Protein AF-A0A970JSW7-F1 (afdb_monomer)

Mean predicted aligned error: 14.26 Å

pLDDT: mean 77.28, std 13.73, range [33.19, 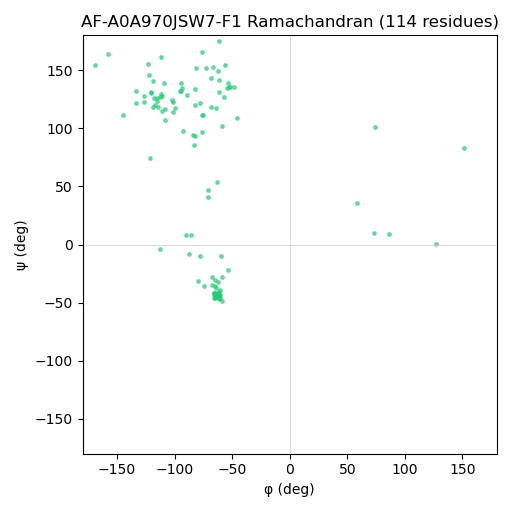97.62]

Secondary structure (DSSP, 8-state):
-------------SSEEEEE--SSPPTTBPPPPPEEEEE-TTS-EEEESS--EEEE--TTS--EEEEPPPPB-PPPP-S--THHHHHHHHHHHHHHHHHHHHHHHHHHHHHHTT--

Solvent-accessible surface area (backbone atoms only — not comparable to full-atom values): 7487 Å² total; per-residue (Å²): 131,90,79,70,96,71,86,87,86,76,90,77,66,67,59,39,79,46,78,49,66,71,88,72,57,59,94,68,39,40,72,61,66,57,32,37,39,36,32,37,77,86,69,52,73,49,76,50,56,65,98,46,56,72,53,80,53,59,100,87,47,103,50,82,48,75,53,78,81,71,51,65,58,69,78,75,73,76,89,65,59,81,63,55,62,52,54,53,54,52,48,54,54,52,53,53,52,53,49,54,53,51,52,52,52,54,54,54,53,61,60,60,70,75,75,123

Sequence (116 aa):
TVTDNKFTFTDLPAPGTYLLTETSPPNGFIGIDPVTITISENGVVTVTGNDSQVDKTDENKNIIKLTIKNKRKGQLPSTGGQGTNQFMWTTVILITLAGVVSVYYVYRNKKGAKVK

Structure (mmCIF, N/CA/C/O backbone):
data_AF-A0A970JSW7-F1
#
_entry.id   AF-A0A970JSW7-F1
#
loop_
_atom_site.group_PDB
_atom_site.id
_atom_site.type_symbol
_atom_site.label_atom_id
_atom_site.label_alt_id
_atom_site.label_comp_id
_atom_site.label_asym_id
_atom_site.label_entity_id
_atom_site.label_seq_id
_atom_site.pdbx_PDB_ins_code
_atom_site.Cartn_x
_atom_site.Cartn_y
_atom_site.Cartn_z
_atom_site.occupancy
_atom_site.B_iso_or_equiv
_atom_site.auth_seq_id
_atom_site.auth_comp_id
_atom_site.auth_asym_id
_atom_site.auth_atom_id
_atom_site.pdbx_PDB_model_num
ATOM 1 N N . THR A 1 1 ? -21.342 -5.669 -9.229 1.00 33.19 1 THR A N 1
ATOM 2 C CA . THR A 1 1 ? -20.170 -4.792 -9.040 1.00 33.19 1 THR A CA 1
ATOM 3 C C . THR A 1 1 ? -20.048 -4.549 -7.557 1.00 33.19 1 THR A C 1
ATOM 5 O O . THR A 1 1 ? -20.902 -3.873 -7.003 1.00 33.19 1 THR A O 1
ATOM 8 N N . VAL A 1 2 ? -19.117 -5.220 -6.879 1.00 42.19 2 VAL A N 1
ATOM 9 C CA . VAL A 1 2 ? -18.889 -4.977 -5.448 1.00 42.19 2 VAL A CA 1
ATOM 10 C C . VAL A 1 2 ? -17.985 -3.752 -5.379 1.00 42.19 2 VAL A C 1
ATOM 12 O O . VAL A 1 2 ? -16.784 -3.856 -5.587 1.00 42.19 2 VAL A O 1
ATOM 15 N N . THR A 1 3 ? -18.599 -2.578 -5.258 1.00 53.31 3 THR A N 1
ATOM 16 C CA . THR A 1 3 ? -17.907 -1.277 -5.291 1.00 53.31 3 THR A CA 1
ATOM 17 C C . THR A 1 3 ? -17.416 -0.846 -3.907 1.00 53.31 3 THR A C 1
ATOM 19 O O . THR A 1 3 ? -16.676 0.126 -3.797 1.00 53.31 3 THR A O 1
ATOM 22 N N . ASP A 1 4 ? -17.792 -1.554 -2.843 1.00 62.06 4 ASP A N 1
ATOM 23 C CA . ASP A 1 4 ? -17.412 -1.162 -1.490 1.00 62.06 4 ASP A CA 1
ATOM 24 C C . ASP A 1 4 ? -16.121 -1.862 -1.059 1.00 62.06 4 ASP A C 1
ATOM 26 O O . ASP A 1 4 ? -16.130 -2.984 -0.559 1.00 62.06 4 ASP A O 1
ATOM 30 N N . ASN A 1 5 ? -14.995 -1.154 -1.185 1.00 73.8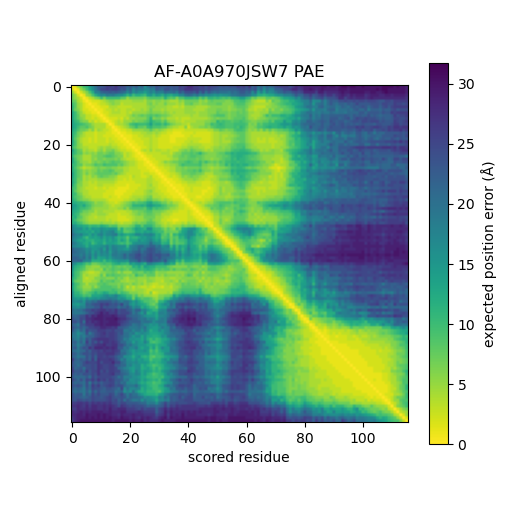1 5 ASN A N 1
ATOM 31 C CA . ASN A 1 5 ? -13.725 -1.474 -0.516 1.00 73.81 5 ASN A CA 1
ATOM 32 C C . ASN A 1 5 ? -13.816 -1.188 1.003 1.00 73.81 5 ASN A C 1
ATOM 34 O O . ASN A 1 5 ? -12.906 -0.612 1.601 1.00 73.81 5 ASN A O 1
ATOM 38 N N . LYS A 1 6 ? -14.949 -1.533 1.622 1.00 80.06 6 LYS A N 1
ATOM 39 C CA . LYS A 1 6 ? -15.268 -1.279 3.024 1.00 80.06 6 LYS A CA 1
ATOM 40 C C . LYS A 1 6 ? -15.368 -2.608 3.757 1.00 80.06 6 LYS A C 1
ATOM 42 O O . LYS A 1 6 ? -16.253 -3.413 3.487 1.00 80.06 6 LYS A O 1
ATOM 47 N N . PHE A 1 7 ? -14.493 -2.791 4.737 1.00 81.62 7 PHE A N 1
ATOM 48 C CA . PHE A 1 7 ? -14.489 -3.953 5.618 1.00 81.62 7 PHE A CA 1
ATOM 49 C C . PHE A 1 7 ? -14.947 -3.527 7.013 1.00 81.62 7 PHE A C 1
ATOM 51 O O . PHE A 1 7 ? -14.606 -2.440 7.478 1.00 81.62 7 PHE A O 1
ATOM 58 N N . THR A 1 8 ? -15.777 -4.340 7.664 1.00 82.50 8 THR A N 1
ATOM 59 C CA . THR A 1 8 ? -16.268 -4.084 9.025 1.00 82.50 8 THR A CA 1
ATOM 60 C C . THR A 1 8 ? -15.972 -5.302 9.880 1.00 82.50 8 THR A C 1
ATOM 62 O O . THR A 1 8 ? -16.389 -6.407 9.549 1.00 82.50 8 THR A O 1
ATOM 65 N N . PHE A 1 9 ? -15.239 -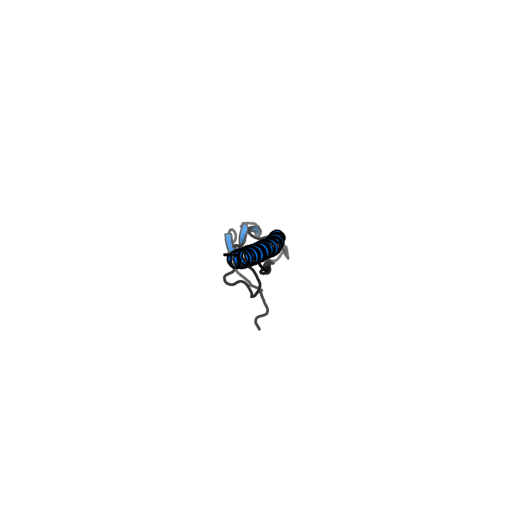5.074 10.963 1.00 82.88 9 PHE A N 1
ATOM 66 C CA . PHE A 1 9 ? -14.920 -6.071 11.975 1.00 82.88 9 PHE A CA 1
ATOM 67 C C . PHE A 1 9 ? -15.653 -5.670 13.254 1.00 82.88 9 PHE A C 1
ATOM 69 O O . PHE A 1 9 ? -15.578 -4.508 13.657 1.00 82.88 9 PHE A O 1
ATOM 76 N N . THR A 1 10 ? -16.388 -6.600 13.858 1.00 83.19 10 THR A N 1
ATOM 77 C CA . THR A 1 10 ? -17.106 -6.381 15.120 1.00 83.19 10 THR A CA 1
ATOM 78 C C . THR A 1 10 ? -16.472 -7.199 16.234 1.00 83.19 10 THR A C 1
ATOM 80 O O . THR A 1 10 ? -15.720 -8.136 15.972 1.00 83.19 10 THR A O 1
ATOM 83 N N . ASP A 1 11 ? -16.766 -6.811 17.475 1.00 83.62 11 ASP A N 1
ATOM 84 C CA . ASP A 1 11 ? -16.425 -7.584 18.673 1.00 83.62 11 ASP A CA 1
ATOM 85 C C . ASP A 1 11 ? -14.924 -7.854 18.840 1.00 83.62 11 ASP A C 1
ATOM 87 O O . ASP A 1 11 ? -14.528 -8.909 19.325 1.00 83.62 11 ASP A O 1
ATOM 91 N N . LEU A 1 12 ? -14.078 -6.894 18.444 1.00 82.62 12 LEU A N 1
ATOM 92 C CA . LEU A 1 12 ? -12.635 -6.959 18.672 1.00 82.62 12 LEU A CA 1
ATOM 93 C C . LEU A 1 12 ? -12.341 -6.816 20.179 1.00 82.62 12 LEU A C 1
ATOM 95 O O . LEU A 1 12 ? -12.652 -5.765 20.748 1.00 82.62 12 LEU A O 1
ATOM 99 N N . PRO A 1 13 ? -11.726 -7.822 20.832 1.00 83.00 13 PRO A N 1
ATOM 100 C CA . PRO A 1 13 ? -11.282 -7.702 22.217 1.00 83.00 13 PRO A CA 1
ATOM 101 C C . PRO A 1 13 ? -10.379 -6.484 22.463 1.00 83.00 13 PRO A C 1
ATOM 103 O O . PRO A 1 13 ? -9.464 -6.200 21.682 1.00 83.00 13 PRO A O 1
ATOM 106 N N . ALA A 1 14 ? -10.597 -5.811 23.593 1.00 79.62 14 ALA A N 1
ATOM 107 C CA . ALA A 1 14 ? -9.694 -4.803 24.135 1.00 79.62 14 ALA A CA 1
ATOM 108 C C . ALA A 1 14 ? -9.226 -5.244 25.537 1.00 79.62 14 ALA A C 1
ATOM 110 O O . ALA A 1 14 ? -10.080 -5.605 26.350 1.00 79.62 14 ALA A O 1
ATOM 111 N N . PRO A 1 15 ? -7.912 -5.214 25.842 1.00 86.88 15 PRO A N 1
ATOM 112 C CA . PRO A 1 15 ? -6.798 -4.883 24.946 1.00 86.88 15 PRO A CA 1
ATOM 113 C C . PRO A 1 15 ? -6.491 -5.990 23.917 1.00 86.88 15 PRO A C 1
ATOM 115 O O . PRO A 1 15 ? -6.702 -7.172 24.180 1.00 86.88 15 PRO A O 1
ATOM 118 N N . GLY A 1 16 ? -5.956 -5.616 22.749 1.00 87.25 16 GLY A N 1
ATOM 119 C CA . GLY A 1 16 ? -5.603 -6.572 21.693 1.00 87.25 16 GLY A CA 1
ATOM 120 C C . GLY A 1 16 ? -4.775 -5.971 20.553 1.00 87.25 16 GLY A C 1
ATOM 121 O O . GLY A 1 16 ? -4.851 -4.773 20.280 1.00 87.25 16 GLY A O 1
ATOM 122 N N . THR A 1 17 ? -3.994 -6.818 19.878 1.00 90.31 17 THR A N 1
ATOM 123 C CA . THR A 1 17 ? -3.191 -6.457 18.698 1.00 90.31 17 THR A CA 1
ATOM 124 C C . THR A 1 17 ? -3.664 -7.266 17.499 1.00 90.31 17 THR A C 1
ATOM 126 O O . THR A 1 17 ?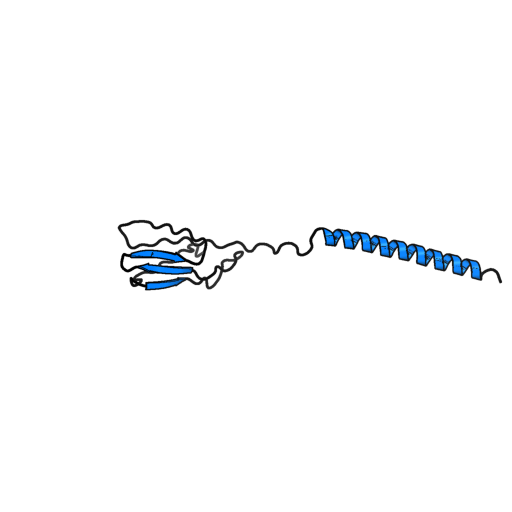 -3.694 -8.495 17.546 1.00 90.31 17 THR A O 1
ATOM 129 N N . TYR A 1 18 ? -3.995 -6.575 16.414 1.00 89.69 18 TYR A N 1
ATOM 130 C CA . TYR A 1 18 ? -4.548 -7.144 15.192 1.00 89.69 18 TYR A CA 1
ATOM 131 C C . TYR A 1 18 ? -3.664 -6.810 13.997 1.00 89.69 18 TYR A C 1
ATOM 133 O O . TYR A 1 18 ? -3.082 -5.727 13.925 1.00 89.69 18 TYR A O 1
ATOM 141 N N . LEU A 1 19 ? -3.592 -7.735 13.043 1.00 89.50 19 LEU A N 1
ATOM 142 C CA . LEU A 1 19 ? -2.851 -7.560 11.802 1.00 89.50 19 LEU A CA 1
ATOM 143 C C . LEU A 1 19 ? -3.823 -7.554 10.625 1.00 89.50 19 LEU A C 1
ATOM 145 O O . LEU A 1 19 ? -4.564 -8.513 10.418 1.00 89.50 19 LEU A O 1
ATOM 149 N N . LEU A 1 20 ? -3.795 -6.481 9.843 1.00 87.31 20 LEU A N 1
ATOM 150 C CA . LEU A 1 20 ? -4.539 -6.365 8.601 1.00 87.31 20 LEU A CA 1
ATOM 151 C C . LEU A 1 20 ? -3.594 -6.599 7.424 1.00 87.31 20 LEU A C 1
ATOM 153 O O . LEU A 1 20 ? -2.684 -5.810 7.172 1.00 87.31 20 LEU A O 1
ATOM 157 N N . THR A 1 21 ? -3.828 -7.685 6.694 1.00 86.62 21 THR A N 1
ATOM 158 C CA . THR A 1 21 ? -3.047 -8.064 5.512 1.00 86.62 21 THR A CA 1
ATOM 159 C C . THR A 1 21 ? -3.907 -7.949 4.259 1.00 86.62 21 THR A C 1
ATOM 161 O O . THR A 1 21 ? -4.991 -8.529 4.187 1.00 86.62 21 THR A O 1
ATOM 164 N N . GLU A 1 22 ? -3.420 -7.224 3.253 1.00 85.19 22 GLU A N 1
ATOM 165 C CA . GLU A 1 22 ? -4.043 -7.194 1.928 1.00 85.19 22 GLU A CA 1
ATOM 166 C C . GLU A 1 22 ? -3.712 -8.501 1.192 1.00 85.19 22 GLU A C 1
ATOM 168 O O . GLU A 1 22 ? -2.562 -8.769 0.854 1.00 85.19 22 GLU A O 1
ATOM 173 N N . THR A 1 23 ? -4.718 -9.349 0.969 1.00 84.94 23 THR A N 1
ATOM 174 C CA . THR A 1 23 ? -4.531 -10.652 0.305 1.00 84.94 23 THR A CA 1
ATOM 175 C C . THR A 1 23 ? -4.441 -10.532 -1.212 1.00 84.94 23 THR A C 1
ATOM 177 O O . THR A 1 23 ? -3.756 -11.318 -1.864 1.00 84.94 23 THR A O 1
ATOM 180 N N . SER A 1 24 ? -5.136 -9.554 -1.790 1.00 83.50 24 SER A N 1
ATOM 181 C CA . SER A 1 24 ? -5.141 -9.306 -3.225 1.00 83.50 24 SER A CA 1
ATOM 182 C C . SER A 1 24 ? -5.235 -7.805 -3.487 1.00 83.50 24 SER A C 1
ATOM 184 O O . SER A 1 24 ?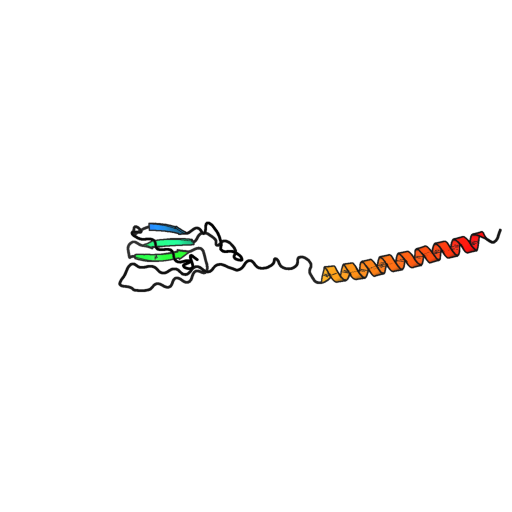 -6.277 -7.211 -3.197 1.00 83.50 24 SER A O 1
ATOM 186 N N . PRO A 1 25 ? -4.171 -7.172 -4.016 1.00 82.50 25 PRO A N 1
ATOM 187 C CA . PRO A 1 25 ? -4.231 -5.765 -4.365 1.00 82.50 25 PRO A CA 1
ATOM 188 C C . PRO A 1 25 ? -5.165 -5.548 -5.562 1.00 82.50 25 PRO A C 1
ATOM 190 O O . PRO A 1 25 ? -5.150 -6.345 -6.508 1.00 82.50 25 PRO A O 1
ATOM 193 N N . PRO A 1 26 ? -5.934 -4.446 -5.588 1.00 83.62 26 PRO A N 1
ATOM 194 C CA . PRO A 1 26 ? -6.732 -4.080 -6.749 1.00 83.62 26 PRO A CA 1
ATOM 195 C C . PRO A 1 26 ? -5.893 -3.942 -8.030 1.00 83.62 26 PRO A C 1
ATOM 197 O O . PRO A 1 26 ? -4.701 -3.616 -8.012 1.00 83.62 26 PRO A O 1
ATOM 200 N N . ASN A 1 27 ? -6.529 -4.139 -9.186 1.00 79.75 27 ASN A N 1
ATOM 201 C CA . ASN A 1 27 ? -5.856 -4.018 -10.480 1.00 79.75 27 ASN A CA 1
ATOM 202 C C . ASN A 1 27 ? -5.215 -2.631 -10.662 1.00 79.75 27 ASN A C 1
ATOM 204 O O . ASN A 1 27 ? -5.880 -1.604 -10.547 1.00 79.75 27 ASN A O 1
ATOM 208 N N . GLY A 1 28 ? -3.920 -2.604 -10.994 1.00 77.56 28 GLY A N 1
ATOM 209 C CA . GLY A 1 28 ? -3.159 -1.363 -11.195 1.00 77.56 28 GLY A CA 1
ATOM 210 C C . GLY A 1 28 ? -2.556 -0.752 -9.922 1.00 77.56 28 GLY A C 1
ATOM 211 O O . GLY A 1 28 ? -2.007 0.349 -9.992 1.00 77.56 28 GLY A O 1
ATOM 212 N N . PHE A 1 29 ? -2.606 -1.462 -8.794 1.00 83.25 29 PHE A N 1
ATOM 213 C CA . PHE A 1 29 ? -2.094 -1.035 -7.492 1.00 83.25 29 PHE A CA 1
ATOM 214 C C . PHE A 1 29 ? -1.054 -2.021 -6.921 1.00 83.25 29 PHE A C 1
ATOM 216 O O . PHE A 1 29 ? -0.997 -3.180 -7.338 1.00 83.25 29 PHE A O 1
ATOM 223 N N . ILE A 1 30 ? -0.164 -1.542 -6.049 1.00 81.81 30 ILE A N 1
ATOM 224 C CA . ILE A 1 30 ? 0.930 -2.307 -5.424 1.00 81.81 30 ILE A CA 1
ATOM 225 C C . ILE A 1 30 ? 0.431 -2.853 -4.083 1.00 81.81 30 ILE A C 1
ATOM 227 O O . ILE A 1 30 ? -0.171 -2.116 -3.324 1.00 81.81 30 ILE A O 1
ATOM 231 N N . GLY A 1 31 ? 0.686 -4.121 -3.755 1.00 81.62 31 GLY A N 1
ATOM 232 C CA . GLY A 1 31 ? 0.327 -4.643 -2.429 1.00 81.62 31 GLY A CA 1
ATOM 233 C C . GLY A 1 31 ? 0.868 -3.760 -1.300 1.00 81.62 31 GLY A C 1
ATOM 234 O O . GLY A 1 31 ? 2.013 -3.310 -1.373 1.00 81.62 31 GLY A O 1
ATOM 235 N N . ILE A 1 32 ? 0.043 -3.478 -0.296 1.00 83.56 32 ILE A N 1
ATOM 236 C CA . ILE A 1 32 ? 0.495 -2.782 0.911 1.00 83.56 32 ILE A CA 1
ATOM 237 C C . ILE A 1 32 ? 1.162 -3.757 1.882 1.00 83.56 32 ILE A C 1
ATOM 239 O O . ILE A 1 32 ? 0.801 -4.935 1.947 1.00 83.56 32 ILE A O 1
ATOM 243 N N . ASP A 1 33 ? 2.095 -3.243 2.680 1.00 84.19 33 ASP A N 1
ATOM 244 C CA . ASP A 1 33 ? 2.618 -3.988 3.818 1.00 84.19 33 ASP A CA 1
ATOM 245 C C . ASP A 1 33 ? 1.521 -4.191 4.880 1.00 84.19 33 ASP A C 1
ATOM 247 O O . ASP A 1 33 ? 0.586 -3.381 4.973 1.00 84.19 33 ASP A O 1
ATOM 251 N N . PRO A 1 34 ? 1.609 -5.265 5.686 1.00 85.44 34 PRO A N 1
ATOM 252 C CA . PRO A 1 34 ? 0.665 -5.512 6.763 1.00 85.44 34 PRO A CA 1
ATOM 253 C C . PRO A 1 34 ? 0.561 -4.322 7.721 1.00 85.44 34 PRO A C 1
ATOM 255 O O . PRO A 1 34 ? 1.564 -3.763 8.165 1.00 85.44 34 PRO A O 1
ATOM 258 N N . VAL A 1 35 ? -0.671 -3.968 8.074 1.00 86.50 35 VAL A N 1
ATOM 259 C CA . VAL A 1 35 ? -0.964 -2.873 8.998 1.00 86.50 35 VAL A CA 1
ATOM 260 C C . VAL A 1 35 ? -1.293 -3.450 10.368 1.00 86.50 35 VAL A C 1
ATOM 262 O O . VAL A 1 35 ? -2.220 -4.244 10.515 1.00 86.50 35 VAL A O 1
ATOM 265 N N . THR A 1 36 ? -0.546 -3.031 11.380 1.00 88.31 36 THR A N 1
ATOM 266 C CA . THR A 1 36 ? -0.761 -3.405 12.777 1.00 88.31 36 THR A CA 1
ATOM 267 C C . THR A 1 36 ? -1.715 -2.415 13.427 1.00 88.31 36 THR A C 1
ATOM 269 O O . THR A 1 36 ? -1.497 -1.206 13.371 1.00 88.31 36 THR A O 1
ATOM 272 N N . ILE A 1 37 ? -2.756 -2.929 14.069 1.00 86.62 37 ILE A N 1
ATOM 273 C CA . ILE A 1 37 ? -3.755 -2.161 14.808 1.00 86.62 37 ILE A CA 1
ATOM 274 C C . ILE A 1 37 ? -3.699 -2.625 16.259 1.00 86.62 37 ILE A C 1
ATOM 276 O O . ILE A 1 37 ? -3.969 -3.789 16.546 1.00 86.62 37 ILE A O 1
ATOM 280 N N . THR A 1 38 ? -3.380 -1.721 17.176 1.00 86.88 38 THR A N 1
ATOM 281 C CA . THR A 1 38 ? -3.366 -2.007 18.612 1.00 86.88 38 THR A CA 1
ATOM 282 C C . THR A 1 38 ? -4.501 -1.251 19.280 1.00 86.88 38 THR A C 1
ATOM 284 O O . THR A 1 38 ? -4.630 -0.039 19.113 1.00 86.88 38 THR A O 1
ATOM 287 N N . ILE A 1 39 ? -5.318 -1.969 20.045 1.00 85.88 39 ILE A N 1
ATOM 288 C CA . ILE A 1 39 ? -6.402 -1.420 20.856 1.00 85.88 39 ILE A CA 1
ATOM 289 C C . ILE A 1 39 ? -5.967 -1.526 22.315 1.00 85.88 39 ILE A C 1
ATOM 291 O O . ILE A 1 39 ? -5.739 -2.627 22.821 1.00 85.88 39 ILE A O 1
ATOM 295 N N . SER A 1 40 ? -5.807 -0.385 22.984 1.00 82.00 40 SER A N 1
ATOM 296 C CA . SER A 1 40 ? -5.485 -0.354 24.410 1.00 82.00 40 SER A CA 1
ATOM 297 C C . SER A 1 40 ? -6.709 -0.674 25.269 1.00 82.00 40 SER A C 1
ATOM 299 O O . SER A 1 40 ? -7.847 -0.618 24.809 1.00 82.00 40 SER A O 1
ATOM 301 N N . GLU A 1 41 ? -6.478 -0.960 26.548 1.00 80.56 41 GLU A N 1
ATOM 302 C CA . GLU A 1 41 ? -7.535 -1.212 27.538 1.00 80.56 41 GLU A CA 1
ATOM 303 C C . GLU A 1 41 ? -8.501 -0.022 27.691 1.00 80.56 41 GLU A C 1
ATOM 305 O O . GLU A 1 41 ? -9.690 -0.201 27.929 1.00 80.56 41 GLU A O 1
ATOM 310 N N . ASN A 1 42 ? -8.014 1.194 27.428 1.00 74.00 42 ASN A N 1
ATOM 311 C CA . ASN A 1 42 ? -8.804 2.427 27.455 1.00 74.00 42 ASN A CA 1
ATOM 312 C C . ASN A 1 42 ? -9.535 2.699 26.121 1.00 74.00 42 ASN A C 1
ATOM 314 O O . ASN A 1 42 ? -10.026 3.805 25.909 1.00 74.00 42 ASN A O 1
ATOM 318 N N . GLY A 1 43 ? -9.529 1.748 25.178 1.00 72.50 43 GLY A N 1
ATOM 319 C CA . GLY A 1 43 ? -10.106 1.910 23.839 1.00 72.50 43 GLY A CA 1
ATOM 320 C C . GLY A 1 43 ? -9.286 2.805 22.902 1.00 72.50 43 GLY A C 1
ATOM 321 O O . GLY A 1 43 ? -9.745 3.167 21.818 1.00 72.50 43 GLY A O 1
ATOM 322 N N . VAL A 1 44 ? -8.058 3.178 23.283 1.00 76.88 44 VAL A N 1
ATOM 323 C CA . VAL A 1 44 ? -7.192 4.002 22.431 1.00 76.88 44 VAL A CA 1
ATOM 324 C C . VAL A 1 44 ? -6.586 3.130 21.344 1.00 76.88 44 VAL A C 1
ATOM 326 O O . VAL A 1 44 ? -5.859 2.179 21.622 1.00 76.88 44 VAL A O 1
ATOM 329 N N . VAL A 1 45 ? -6.843 3.511 20.098 1.00 78.38 45 VAL A N 1
ATOM 330 C CA . VAL A 1 45 ? -6.314 2.815 18.925 1.00 78.38 45 VAL A CA 1
ATOM 331 C C . VAL A 1 45 ? -5.032 3.466 18.439 1.00 78.38 45 VAL A C 1
ATOM 333 O O . VAL A 1 45 ? -4.993 4.689 18.239 1.00 78.38 45 VAL A O 1
ATOM 336 N N . THR A 1 46 ? -4.019 2.646 18.193 1.00 79.50 46 THR A N 1
ATOM 337 C CA . THR A 1 46 ? -2.810 3.008 17.455 1.00 79.50 46 THR A CA 1
ATOM 338 C C . THR A 1 46 ? -2.695 2.130 16.215 1.00 79.50 46 THR A C 1
ATOM 340 O O . THR A 1 46 ? -3.037 0.949 16.235 1.00 79.50 46 THR A O 1
ATOM 343 N N . VAL A 1 47 ? -2.263 2.727 15.106 1.00 81.50 47 VAL A N 1
ATOM 344 C CA . VAL A 1 47 ? -2.092 2.030 13.829 1.00 81.50 47 VAL A CA 1
ATOM 345 C C . VAL A 1 47 ? -0.673 2.271 13.341 1.00 81.50 47 VAL A C 1
ATOM 347 O O . VAL A 1 47 ? -0.236 3.417 13.261 1.00 81.50 47 VAL A O 1
ATOM 350 N N . THR A 1 48 ? 0.031 1.192 13.017 1.00 79.12 48 THR A N 1
ATOM 351 C CA . THR A 1 48 ? 1.440 1.200 12.612 1.00 79.12 48 THR A CA 1
ATOM 352 C C . THR A 1 48 ? 1.596 0.321 11.375 1.00 79.12 48 THR A C 1
ATOM 354 O O . THR A 1 48 ? 1.113 -0.805 11.378 1.00 79.12 48 THR A O 1
ATOM 357 N N . GLY A 1 49 ? 2.285 0.784 10.329 1.00 66.81 49 GLY A N 1
ATOM 358 C CA . GLY A 1 49 ? 2.643 -0.077 9.184 1.00 66.81 49 GLY A CA 1
ATOM 359 C C . GLY A 1 49 ? 2.251 0.430 7.796 1.00 66.81 49 GLY A C 1
ATOM 360 O O . GLY A 1 49 ? 2.560 -0.221 6.810 1.00 66.81 49 GLY A O 1
ATOM 361 N N . ASN A 1 50 ? 1.623 1.598 7.677 1.00 65.88 50 ASN A N 1
ATOM 362 C CA . ASN A 1 50 ? 1.415 2.287 6.400 1.00 65.88 50 ASN A CA 1
ATOM 363 C C . ASN A 1 50 ? 1.188 3.785 6.699 1.00 65.88 50 ASN A C 1
ATOM 365 O O . ASN A 1 50 ? 0.881 4.126 7.841 1.00 65.88 50 ASN A O 1
ATOM 369 N N . ASP A 1 51 ? 1.304 4.670 5.704 1.00 61.81 51 ASP A N 1
ATOM 370 C CA . ASP A 1 51 ? 0.943 6.103 5.771 1.00 61.81 51 ASP A CA 1
ATOM 371 C C . ASP A 1 51 ? -0.593 6.269 5.835 1.00 61.81 51 ASP A C 1
ATOM 373 O O . ASP A 1 51 ? -1.240 6.968 5.052 1.00 61.81 51 ASP A O 1
ATOM 377 N N . SER A 1 52 ? -1.211 5.477 6.711 1.00 60.09 52 SER A N 1
ATOM 378 C CA . SER A 1 52 ? -2.647 5.368 6.891 1.00 60.09 52 SER A CA 1
ATOM 379 C C . SER A 1 52 ? -3.102 6.506 7.774 1.00 60.09 52 SER A C 1
ATOM 381 O O . SER A 1 52 ? -2.679 6.643 8.921 1.00 60.09 52 SER A O 1
ATOM 383 N N . GLN A 1 53 ? -3.993 7.320 7.229 1.00 58.28 53 GLN A N 1
ATOM 384 C CA . GLN A 1 53 ? -4.645 8.371 7.981 1.00 58.28 53 GLN A CA 1
ATOM 385 C C . GLN A 1 53 ? -5.713 7.713 8.862 1.00 58.28 53 GLN A C 1
ATOM 387 O O . GLN A 1 53 ? -6.681 7.128 8.366 1.00 58.28 53 GLN A O 1
ATOM 392 N N . VAL A 1 54 ? -5.486 7.734 10.175 1.00 59.53 54 VAL A N 1
ATOM 393 C CA . VAL A 1 54 ? -6.443 7.226 11.162 1.00 59.53 54 VAL A CA 1
ATOM 394 C C . VAL A 1 54 ? -7.453 8.331 11.451 1.00 59.53 54 VAL A C 1
ATOM 396 O O . VAL A 1 54 ? -7.224 9.176 12.313 1.00 59.53 54 VAL A O 1
ATOM 399 N N . ASP A 1 55 ? -8.581 8.316 10.748 1.00 56.56 55 ASP A N 1
ATOM 400 C CA . ASP A 1 55 ? -9.711 9.186 11.074 1.00 56.56 55 ASP A CA 1
ATOM 401 C C . ASP A 1 55 ? -10.530 8.533 12.195 1.00 56.56 55 ASP A C 1
ATOM 403 O O . ASP A 1 55 ? -11.504 7.814 11.958 1.00 56.56 55 ASP A O 1
ATOM 407 N N . LYS A 1 56 ? -10.133 8.767 13.452 1.00 59.09 56 LYS A N 1
ATOM 408 C CA . LYS A 1 56 ? -10.975 8.421 14.608 1.00 59.09 56 LYS A CA 1
ATOM 409 C C . LYS A 1 56 ? -12.243 9.270 14.523 1.00 59.09 56 LYS A C 1
ATOM 4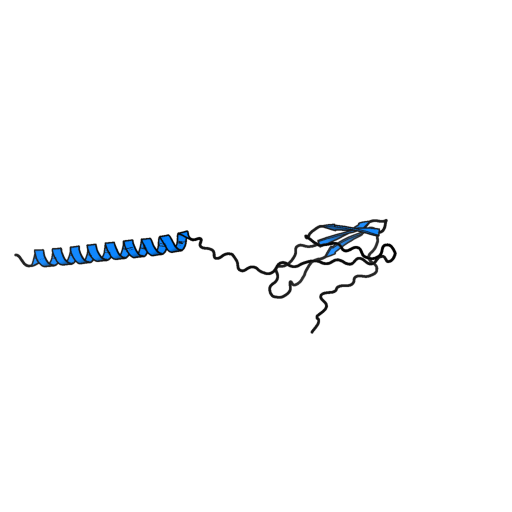11 O O . LYS A 1 56 ? -12.160 10.493 14.547 1.00 59.09 56 LYS A O 1
ATOM 416 N N . THR A 1 57 ? -13.406 8.644 14.380 1.00 52.81 57 THR A N 1
ATOM 417 C CA . THR A 1 57 ? -14.694 9.347 14.414 1.00 52.81 57 THR A CA 1
ATOM 418 C C . THR A 1 57 ? -15.534 8.772 15.542 1.00 52.81 57 THR A C 1
ATOM 420 O O . THR A 1 57 ? -15.695 7.560 15.621 1.00 52.81 57 THR A O 1
ATOM 423 N N . ASP A 1 58 ? -16.067 9.684 16.352 1.00 53.56 58 ASP A N 1
ATOM 424 C CA . ASP A 1 58 ? -16.942 9.503 17.512 1.00 53.56 58 ASP A CA 1
ATOM 425 C C . ASP A 1 58 ? -16.280 8.964 18.788 1.00 53.56 58 ASP A C 1
ATOM 427 O O . ASP A 1 58 ? -16.139 7.767 19.008 1.00 53.56 58 ASP A O 1
ATOM 431 N N . GLU A 1 59 ? -16.007 9.881 19.720 1.00 54.03 59 GLU A N 1
ATOM 432 C CA . GLU A 1 59 ? -15.577 9.601 21.101 1.00 54.03 59 GLU A CA 1
ATOM 433 C C . GLU A 1 59 ? -16.601 8.767 21.907 1.00 54.03 59 GLU A C 1
ATOM 435 O O . GLU A 1 59 ? -16.278 8.257 22.975 1.00 54.03 59 GLU A O 1
ATOM 440 N N . ASN A 1 60 ? -17.818 8.566 21.378 1.00 54.38 60 ASN A N 1
ATOM 441 C CA . ASN A 1 60 ? -18.937 7.910 22.070 1.00 54.38 60 ASN A CA 1
ATOM 442 C C . ASN A 1 60 ? -19.364 6.554 21.487 1.00 54.38 60 ASN A C 1
ATOM 444 O O . ASN A 1 60 ? -20.265 5.911 22.029 1.00 54.38 60 ASN A O 1
ATOM 448 N N . LYS A 1 61 ? -18.777 6.104 20.378 1.00 56.16 61 LYS A N 1
ATOM 449 C CA . LYS A 1 61 ? -19.084 4.801 19.781 1.00 56.16 61 LYS A CA 1
ATOM 450 C C . LYS A 1 61 ? -17.750 4.167 19.458 1.00 56.16 61 LYS A C 1
ATOM 452 O O . LYS A 1 61 ? -16.985 4.766 18.725 1.00 56.16 61 LYS A O 1
ATOM 457 N N . ASN A 1 62 ? -17.471 2.989 20.011 1.00 64.81 62 ASN A N 1
ATOM 458 C CA . ASN A 1 62 ? -16.250 2.196 19.807 1.00 64.81 62 ASN A CA 1
ATOM 459 C C . ASN A 1 62 ? -16.089 1.732 18.333 1.00 64.81 62 ASN A C 1
ATOM 461 O O . ASN A 1 62 ? -16.018 0.544 18.035 1.00 64.81 62 ASN A O 1
ATOM 465 N N . ILE A 1 63 ? -16.147 2.671 17.389 1.00 65.31 63 ILE A N 1
ATOM 466 C CA . ILE A 1 63 ? -16.169 2.498 15.945 1.00 65.31 63 ILE A CA 1
ATOM 467 C C . ILE A 1 63 ? -14.906 3.159 15.416 1.00 65.31 63 ILE A C 1
ATOM 469 O O . ILE A 1 63 ? -14.680 4.356 15.565 1.00 65.31 63 ILE A O 1
ATOM 473 N N . ILE A 1 64 ? -14.080 2.355 14.764 1.00 70.06 64 ILE A N 1
ATOM 474 C CA . ILE A 1 64 ? -12.781 2.779 14.260 1.00 70.06 64 ILE A CA 1
ATOM 475 C C . ILE A 1 64 ? -12.877 2.804 12.742 1.00 70.06 64 ILE A C 1
ATOM 477 O O . ILE A 1 64 ? -13.065 1.762 12.110 1.00 70.06 64 ILE A O 1
ATOM 481 N N . LYS A 1 65 ? -12.754 3.990 12.142 1.00 73.19 65 LYS A N 1
ATOM 482 C CA . LYS A 1 65 ? -12.686 4.134 10.687 1.00 73.19 65 LYS A CA 1
ATOM 483 C C . LYS A 1 65 ? -11.227 4.295 10.270 1.00 73.19 65 LYS A C 1
ATOM 485 O O . LYS A 1 65 ? -10.563 5.252 10.649 1.00 73.19 65 LYS A O 1
ATOM 490 N N . LEU A 1 66 ? -10.728 3.346 9.485 1.00 72.19 66 LEU A N 1
ATOM 491 C CA . LEU A 1 66 ? -9.365 3.373 8.965 1.00 72.19 66 LEU A CA 1
ATOM 492 C C . LEU A 1 66 ? -9.395 3.495 7.443 1.00 72.19 66 LEU A C 1
ATOM 494 O O . LEU A 1 66 ? -10.027 2.683 6.768 1.00 72.19 66 LEU A O 1
ATOM 498 N N . THR A 1 67 ? -8.694 4.495 6.909 1.00 76.19 67 THR A N 1
ATOM 499 C CA . THR A 1 67 ? -8.536 4.676 5.463 1.00 76.19 67 THR A CA 1
ATOM 500 C C . THR A 1 67 ? -7.106 4.329 5.070 1.00 76.19 67 THR A C 1
ATOM 502 O O . THR A 1 67 ? -6.177 5.093 5.333 1.00 76.19 67 THR A O 1
ATOM 505 N N . ILE A 1 68 ? -6.928 3.183 4.414 1.00 76.00 68 ILE A N 1
ATOM 506 C CA . ILE A 1 68 ? -5.619 2.729 3.937 1.00 76.00 68 ILE A CA 1
ATOM 507 C C . ILE A 1 68 ? -5.513 2.997 2.441 1.00 76.00 68 ILE A C 1
ATOM 509 O O . ILE A 1 68 ? -6.363 2.574 1.657 1.00 76.00 68 ILE A O 1
ATOM 513 N N . LYS A 1 69 ? -4.468 3.724 2.042 1.00 76.75 69 LYS A N 1
ATOM 514 C CA . LYS A 1 69 ? -4.230 4.088 0.645 1.00 76.75 69 LYS A CA 1
ATOM 515 C C . LYS A 1 69 ? -3.282 3.089 0.000 1.00 76.75 69 LYS A C 1
ATOM 517 O O . LYS A 1 69 ? -2.213 2.797 0.530 1.00 76.75 69 LYS A O 1
ATOM 522 N N . ASN A 1 70 ? -3.658 2.625 -1.184 1.00 78.62 70 ASN A N 1
ATOM 523 C CA . ASN A 1 70 ? -2.798 1.804 -2.014 1.00 78.62 70 ASN A CA 1
ATOM 524 C C . ASN A 1 70 ? -2.043 2.691 -3.039 1.00 78.62 70 ASN A C 1
ATOM 526 O O . ASN A 1 70 ? -2.610 3.630 -3.606 1.00 78.62 70 ASN A O 1
ATOM 530 N N . LYS A 1 71 ? -0.752 2.417 -3.276 1.00 79.31 71 LYS A N 1
ATOM 531 C CA . LYS A 1 71 ? 0.069 3.093 -4.291 1.00 79.31 71 LYS A CA 1
ATOM 532 C C . LYS A 1 71 ? -0.180 2.467 -5.664 1.00 79.31 71 LYS A C 1
ATOM 534 O O . LYS A 1 71 ? -0.152 1.252 -5.820 1.00 79.31 71 LYS A O 1
ATOM 539 N N . ARG A 1 72 ? -0.375 3.287 -6.701 1.00 77.94 72 ARG A N 1
ATOM 540 C CA . ARG A 1 72 ? -0.496 2.770 -8.076 1.00 77.94 72 ARG A CA 1
ATOM 541 C C . ARG A 1 72 ? 0.794 2.062 -8.488 1.00 77.94 72 ARG A C 1
ATOM 543 O O . ARG A 1 72 ? 1.883 2.548 -8.184 1.00 77.94 72 ARG A O 1
ATOM 550 N N . LYS A 1 73 ? 0.673 0.957 -9.229 1.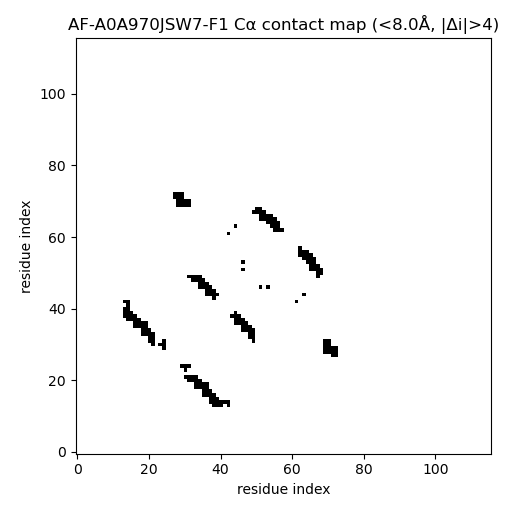00 74.44 73 LYS A N 1
ATOM 551 C CA . LYS A 1 73 ? 1.803 0.352 -9.945 1.00 74.44 73 LYS A CA 1
ATOM 552 C C . LYS A 1 73 ? 2.341 1.403 -10.910 1.00 74.44 73 LYS A C 1
ATOM 554 O O . LYS A 1 73 ? 1.724 1.679 -11.937 1.00 74.44 73 LYS A O 1
ATOM 559 N N . GLY A 1 74 ? 3.454 2.033 -10.544 1.00 67.94 74 GLY A N 1
ATOM 560 C CA . GLY A 1 74 ? 4.213 2.851 -11.477 1.00 67.94 74 GLY A CA 1
ATOM 561 C C . GLY A 1 74 ? 4.711 1.966 -12.614 1.00 67.94 74 GLY A C 1
ATOM 562 O O . GLY A 1 74 ? 4.982 0.780 -12.409 1.00 67.94 74 GLY A O 1
ATOM 563 N N . GLN A 1 75 ? 4.846 2.527 -13.814 1.00 61.19 75 GLN A N 1
ATOM 564 C CA . GLN A 1 75 ? 5.771 1.914 -14.758 1.00 61.19 75 GLN A CA 1
ATOM 565 C C . GLN A 1 75 ? 7.148 1.986 -14.105 1.00 61.19 75 GLN A C 1
ATOM 567 O O . GLN A 1 75 ? 7.520 3.037 -13.575 1.00 61.19 75 GLN A O 1
ATOM 572 N N . LEU A 1 76 ? 7.871 0.863 -14.083 1.00 63.31 76 LEU A N 1
ATOM 573 C CA . LEU A 1 76 ? 9.285 0.901 -13.726 1.00 63.31 76 LEU A CA 1
ATOM 574 C C . LEU A 1 76 ? 9.922 2.022 -14.556 1.00 63.31 76 LEU A C 1
ATOM 576 O O . LEU A 1 76 ? 9.578 2.145 -15.739 1.00 63.31 76 LEU A O 1
ATOM 580 N N . PRO A 1 77 ? 10.775 2.875 -13.956 1.00 57.25 77 PRO A N 1
ATOM 581 C CA . PRO A 1 77 ? 11.444 3.901 -14.735 1.00 57.25 77 PRO A CA 1
ATOM 582 C C . PRO A 1 77 ? 12.111 3.200 -15.910 1.00 57.25 77 PRO A C 1
ATOM 584 O O . PRO A 1 77 ? 12.687 2.127 -15.727 1.00 57.25 77 PRO A O 1
ATOM 587 N N . SER A 1 78 ? 11.988 3.772 -17.108 1.00 62.28 78 SER A N 1
ATOM 588 C CA . SER A 1 78 ? 12.697 3.271 -18.283 1.00 62.28 78 SER A CA 1
ATOM 589 C C . SER A 1 78 ? 14.152 3.013 -17.888 1.00 62.28 78 SER A C 1
ATOM 591 O O . SER A 1 78 ? 14.892 3.950 -17.582 1.00 62.28 78 SER A O 1
ATOM 593 N N . THR A 1 79 ? 14.546 1.741 -17.803 1.00 67.31 79 THR A N 1
ATOM 594 C CA . THR A 1 79 ? 15.899 1.364 -17.399 1.00 67.31 79 THR A CA 1
ATOM 595 C C . THR A 1 79 ? 16.801 1.615 -18.591 1.00 67.31 79 THR A C 1
ATOM 597 O O . THR A 1 79 ? 16.847 0.832 -19.535 1.00 67.31 79 THR A O 1
ATOM 600 N N . GLY A 1 80 ? 17.444 2.774 -18.570 1.00 59.09 80 GLY A N 1
ATOM 601 C CA . GLY A 1 80 ? 18.216 3.298 -19.683 1.00 59.09 80 GLY A CA 1
ATOM 602 C C . GLY A 1 80 ? 18.180 4.812 -19.609 1.00 59.09 80 GLY A C 1
ATOM 603 O O . GLY A 1 80 ? 17.343 5.452 -20.237 1.00 59.09 80 GLY A O 1
ATOM 604 N N . GLY A 1 81 ? 19.063 5.387 -18.791 1.00 71.06 81 GLY A N 1
ATOM 605 C CA . GLY A 1 81 ? 19.240 6.834 -18.739 1.00 71.06 81 GLY A CA 1
ATOM 606 C C . GLY A 1 81 ? 19.699 7.397 -20.088 1.00 71.06 81 GLY A C 1
ATOM 607 O O . GLY A 1 81 ? 20.016 6.659 -21.026 1.00 71.06 81 G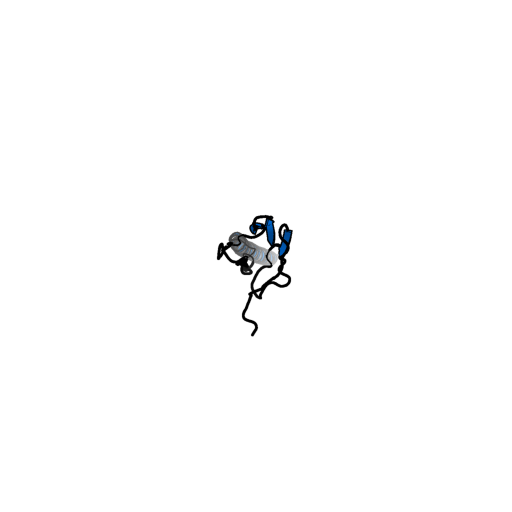LY A O 1
ATOM 608 N N . GLN A 1 82 ? 19.797 8.723 -20.159 1.00 69.69 82 GLN A N 1
ATOM 609 C CA . GLN A 1 82 ? 20.151 9.479 -21.367 1.00 69.69 82 GLN A CA 1
ATOM 610 C C . GLN A 1 82 ? 21.466 9.016 -22.041 1.00 69.69 82 GLN A C 1
ATOM 612 O O . GLN A 1 82 ? 21.634 9.203 -23.245 1.00 69.69 82 GLN A O 1
ATOM 617 N N . GLY A 1 83 ? 22.358 8.346 -21.298 1.00 69.19 83 GLY A N 1
ATOM 618 C CA . GLY A 1 83 ? 23.594 7.759 -21.822 1.00 69.19 83 GLY A CA 1
ATOM 619 C C . GLY A 1 83 ? 23.386 6.657 -22.869 1.00 69.19 83 GLY A C 1
ATOM 620 O O . GLY A 1 83 ? 24.171 6.567 -23.807 1.00 69.19 83 GLY A O 1
ATOM 621 N N . THR A 1 84 ? 22.309 5.866 -22.794 1.00 77.75 84 THR A N 1
ATOM 622 C CA . THR A 1 84 ? 22.084 4.743 -23.734 1.00 77.75 84 THR A CA 1
ATOM 623 C C . THR A 1 84 ? 21.977 5.234 -25.178 1.00 77.75 84 THR A C 1
ATOM 625 O O . THR A 1 84 ? 22.610 4.686 -26.078 1.00 77.75 84 THR A O 1
ATOM 628 N N . ASN A 1 85 ? 21.246 6.330 -25.399 1.00 76.25 85 ASN A N 1
ATOM 629 C CA . ASN A 1 85 ? 21.075 6.901 -26.734 1.00 76.25 85 ASN A CA 1
ATOM 630 C C . ASN A 1 85 ? 22.388 7.487 -27.276 1.00 76.25 85 ASN A C 1
ATOM 632 O O . ASN A 1 85 ? 22.651 7.380 -28.470 1.00 76.25 85 ASN A O 1
ATOM 636 N N . GLN A 1 86 ? 23.236 8.061 -26.414 1.00 78.31 86 GLN A N 1
ATOM 637 C CA . GLN A 1 86 ? 24.539 8.600 -26.815 1.00 78.31 86 GLN A CA 1
ATOM 638 C C . GLN A 1 86 ? 25.479 7.488 -27.290 1.00 78.31 86 GLN A C 1
ATOM 640 O O . GLN A 1 86 ? 26.064 7.613 -28.364 1.00 78.31 86 GLN A O 1
ATOM 645 N N . PHE A 1 87 ? 25.568 6.378 -26.548 1.00 85.62 87 PHE A N 1
ATOM 646 C CA . PHE A 1 87 ? 26.400 5.234 -26.938 1.00 85.62 87 PHE A CA 1
ATOM 647 C C . PHE A 1 87 ? 25.922 4.559 -28.229 1.00 85.62 87 PHE A C 1
ATOM 649 O O . PHE A 1 87 ? 26.744 4.123 -29.036 1.00 85.62 87 PHE A O 1
ATOM 656 N N . MET A 1 88 ? 24.607 4.498 -28.463 1.00 89.19 88 MET A N 1
ATOM 657 C CA . MET A 1 88 ? 24.061 3.945 -29.708 1.00 89.19 88 MET A CA 1
ATOM 658 C C . MET A 1 88 ? 24.453 4.799 -30.924 1.00 89.19 88 MET A C 1
ATOM 660 O O . MET A 1 88 ? 24.941 4.256 -31.915 1.00 89.19 88 MET A O 1
ATOM 664 N N . TRP A 1 89 ? 24.334 6.130 -30.847 1.00 89.06 89 TRP A N 1
ATOM 665 C CA . TRP A 1 89 ? 24.744 7.021 -31.942 1.00 89.06 89 TRP A CA 1
ATOM 666 C C . TRP A 1 89 ? 26.256 7.005 -32.189 1.00 89.06 89 TRP A C 1
ATOM 668 O O . TRP A 1 89 ? 26.684 6.922 -33.342 1.00 89.06 89 TRP A O 1
ATOM 678 N N . THR A 1 90 ? 27.077 7.034 -31.132 1.00 91.44 90 THR A N 1
ATOM 679 C CA . THR A 1 90 ? 28.542 6.973 -31.282 1.00 91.44 90 THR A CA 1
ATOM 680 C C . THR A 1 90 ? 29.000 5.644 -31.879 1.00 91.44 90 THR A C 1
ATOM 682 O O . THR A 1 90 ? 29.890 5.635 -32.730 1.00 91.44 90 THR A O 1
ATOM 685 N N . THR A 1 91 ? 28.354 4.533 -31.514 1.00 93.44 91 THR A N 1
ATOM 686 C CA . THR A 1 91 ? 28.636 3.206 -32.083 1.00 93.44 91 THR A CA 1
ATOM 687 C C . THR A 1 91 ? 28.328 3.156 -33.579 1.00 93.44 91 THR A C 1
ATOM 689 O O . THR A 1 91 ? 29.149 2.674 -34.358 1.00 93.44 91 THR A O 1
ATOM 692 N N . VAL A 1 92 ? 27.190 3.709 -34.013 1.00 96.31 92 VAL A N 1
ATOM 693 C CA . VAL A 1 92 ? 26.839 3.784 -35.443 1.00 96.31 92 VAL A CA 1
ATOM 694 C C . VAL A 1 92 ? 27.870 4.615 -36.223 1.00 96.31 92 VAL A C 1
ATOM 696 O O . VAL A 1 92 ? 28.296 4.215 -37.309 1.00 96.31 92 VAL A O 1
ATOM 699 N N . ILE A 1 93 ? 28.345 5.731 -35.660 1.00 95.75 93 ILE A N 1
ATOM 700 C CA . ILE A 1 93 ? 29.387 6.568 -36.282 1.00 95.75 93 ILE A CA 1
ATOM 701 C C . ILE A 1 93 ? 30.724 5.814 -36.388 1.00 95.75 93 ILE A C 1
ATOM 703 O O . ILE A 1 93 ? 31.371 5.835 -37.434 1.00 95.75 93 ILE A O 1
ATOM 707 N N . LEU A 1 94 ? 31.131 5.097 -35.338 1.00 97.62 94 LEU A N 1
ATOM 708 C CA . LEU A 1 94 ? 32.361 4.299 -35.350 1.00 97.62 94 LEU A CA 1
ATOM 709 C C . LEU A 1 94 ? 32.319 3.172 -36.394 1.00 97.62 94 LEU A C 1
ATOM 711 O O . LEU A 1 94 ? 33.277 3.001 -37.150 1.00 97.62 94 LEU A O 1
ATOM 715 N N . ILE A 1 95 ? 31.206 2.434 -36.477 1.00 97.31 95 ILE A N 1
ATOM 716 C CA . ILE A 1 95 ? 31.038 1.332 -37.439 1.00 97.31 95 ILE A CA 1
ATOM 717 C C . ILE A 1 95 ? 31.034 1.860 -38.880 1.00 97.31 95 ILE A C 1
ATOM 719 O O . ILE A 1 95 ? 31.671 1.274 -39.758 1.00 97.31 95 ILE A O 1
ATOM 723 N N . THR A 1 96 ? 30.360 2.985 -39.133 1.00 97.06 96 THR A N 1
ATOM 724 C CA . THR A 1 96 ? 30.329 3.594 -40.473 1.00 97.06 96 THR A CA 1
ATOM 725 C C . THR A 1 96 ? 31.709 4.084 -40.916 1.00 97.06 96 THR A C 1
ATOM 727 O O . THR A 1 96 ? 32.114 3.796 -42.045 1.00 97.06 96 THR A O 1
ATOM 730 N N . LEU A 1 97 ? 32.480 4.729 -40.033 1.00 97.25 97 LEU A N 1
ATOM 731 C CA . LEU A 1 97 ? 33.862 5.138 -40.319 1.00 97.25 97 LEU A CA 1
ATOM 732 C C . LEU A 1 97 ? 34.766 3.940 -40.633 1.00 97.25 97 LEU A C 1
ATOM 734 O O . LEU A 1 97 ? 35.493 3.959 -41.631 1.00 97.25 97 LEU A O 1
ATOM 738 N N . ALA A 1 98 ? 34.686 2.874 -39.833 1.00 96.56 98 ALA A N 1
ATOM 739 C CA . ALA A 1 98 ? 35.448 1.651 -40.071 1.00 96.56 98 ALA A CA 1
ATOM 740 C C . ALA A 1 98 ? 35.102 1.010 -41.429 1.00 96.56 98 ALA A C 1
ATOM 742 O O . ALA A 1 98 ? 35.995 0.554 -42.151 1.00 96.56 98 ALA A O 1
ATOM 743 N N . GLY A 1 99 ? 33.821 1.028 -41.816 1.00 96.50 99 GLY A N 1
ATOM 744 C CA . GLY A 1 99 ? 33.354 0.549 -43.117 1.00 96.50 99 GLY A CA 1
ATOM 745 C C . GLY A 1 99 ? 33.951 1.331 -44.291 1.00 96.50 99 GLY A C 1
ATOM 746 O O . GLY A 1 99 ? 34.479 0.726 -45.224 1.00 96.50 99 GLY A O 1
ATOM 747 N N . VAL A 1 100 ? 33.946 2.668 -44.229 1.00 96.94 100 VAL A N 1
ATOM 748 C CA . VAL A 1 100 ? 34.516 3.529 -45.284 1.00 96.94 100 VAL A CA 1
ATOM 749 C C . VAL A 1 100 ? 36.018 3.294 -45.445 1.00 96.94 100 VAL A C 1
ATOM 751 O O . VAL A 1 100 ? 36.497 3.127 -46.570 1.00 96.94 100 VAL A O 1
ATOM 754 N N . VAL A 1 101 ? 36.761 3.220 -44.337 1.00 96.50 101 VAL A N 1
ATOM 755 C CA . VAL A 1 101 ? 38.205 2.934 -44.362 1.00 96.50 101 VAL A CA 1
ATOM 756 C C . VAL A 1 101 ? 38.475 1.552 -44.956 1.00 96.50 101 VAL A C 1
ATOM 758 O O . VAL A 1 101 ? 39.366 1.410 -45.793 1.00 96.50 101 VAL A O 1
ATOM 761 N N . SER A 1 102 ? 37.674 0.548 -44.592 1.00 94.12 102 SER A N 1
ATOM 762 C CA . SER A 1 102 ? 37.800 -0.815 -45.120 1.00 94.12 102 SER A CA 1
ATOM 763 C C . SER A 1 102 ? 37.553 -0.872 -46.632 1.00 94.12 102 SER A C 1
ATOM 765 O O . SER A 1 102 ? 38.341 -1.467 -47.369 1.00 94.12 102 SER A O 1
ATOM 767 N N . VAL A 1 103 ? 36.506 -0.199 -47.127 1.00 95.31 103 VAL A N 1
ATOM 768 C CA . VAL A 1 103 ? 36.211 -0.100 -48.568 1.00 95.31 103 VAL A CA 1
ATOM 769 C C . VAL A 1 103 ? 37.334 0.631 -49.308 1.00 95.31 103 VAL A C 1
ATOM 771 O O . VAL A 1 103 ? 37.797 0.157 -50.349 1.00 95.31 103 VAL A O 1
ATOM 774 N N . TYR A 1 104 ? 37.816 1.750 -48.762 1.00 95.50 104 TYR A N 1
ATOM 775 C CA . TYR A 1 104 ? 38.920 2.514 -49.340 1.00 95.50 104 TYR A CA 1
ATOM 776 C C . TYR A 1 104 ? 40.214 1.691 -49.415 1.00 95.50 104 TYR A C 1
ATOM 778 O O . TYR A 1 104 ? 40.881 1.668 -50.455 1.00 95.50 104 TYR A O 1
ATOM 786 N N . TYR A 1 105 ? 40.541 0.964 -48.345 1.00 95.06 105 TYR A N 1
ATOM 787 C CA . TYR A 1 105 ? 41.707 0.089 -48.278 1.00 95.06 105 TYR A CA 1
ATOM 788 C C . TYR A 1 105 ? 41.665 -0.996 -49.366 1.00 95.06 105 TYR A C 1
ATOM 790 O O . TYR A 1 105 ? 42.622 -1.153 -50.130 1.00 95.06 105 TYR A O 1
ATOM 798 N N . VAL A 1 106 ? 40.528 -1.687 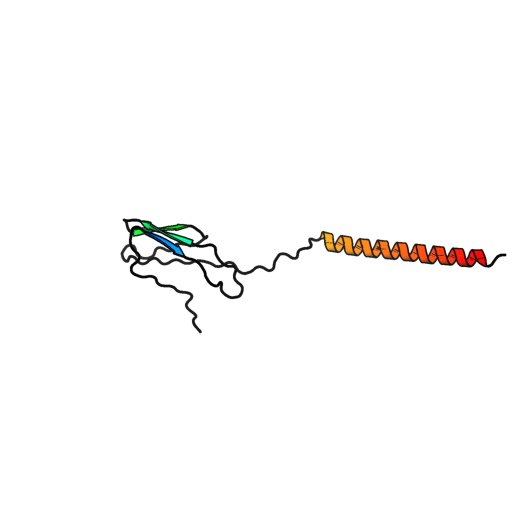-49.512 1.00 93.50 106 VAL A N 1
ATOM 799 C CA . VAL A 1 106 ? 40.340 -2.720 -50.546 1.00 93.50 106 VAL A CA 1
ATOM 800 C C . VAL A 1 106 ? 40.407 -2.126 -51.955 1.00 93.50 106 VAL A C 1
ATOM 802 O O . VAL A 1 106 ? 41.033 -2.710 -52.844 1.00 93.50 106 VAL A O 1
ATOM 805 N N . TYR A 1 107 ? 39.797 -0.961 -52.178 1.00 93.06 107 TYR A N 1
ATOM 806 C CA . TYR A 1 107 ? 39.825 -0.277 -53.470 1.00 93.06 107 TYR A CA 1
ATOM 807 C C . TYR A 1 107 ? 41.250 0.093 -53.899 1.00 93.06 107 TYR A C 1
ATOM 809 O O . TYR A 1 107 ? 41.638 -0.136 -55.049 1.00 93.06 107 TYR A O 1
ATOM 817 N N . ARG A 1 108 ? 42.055 0.618 -52.967 1.00 90.06 108 ARG A N 1
ATOM 818 C CA . ARG A 1 108 ? 43.456 0.968 -53.219 1.00 90.06 108 ARG A CA 1
ATOM 819 C C . ARG A 1 108 ? 44.307 -0.273 -53.498 1.00 90.06 108 ARG A C 1
ATOM 821 O O . ARG A 1 108 ? 45.100 -0.252 -54.437 1.00 90.06 108 ARG A O 1
ATOM 828 N N . ASN A 1 109 ? 44.101 -1.359 -52.751 1.00 85.75 109 ASN A N 1
ATOM 829 C CA . ASN A 1 109 ? 44.825 -2.615 -52.957 1.00 85.75 109 ASN A CA 1
ATOM 830 C C . ASN A 1 109 ? 44.530 -3.231 -54.342 1.00 85.75 109 ASN A C 1
ATOM 832 O O . ASN A 1 109 ? 45.442 -3.601 -55.078 1.00 85.75 109 ASN A O 1
ATOM 836 N N . LYS A 1 110 ? 43.258 -3.242 -54.770 1.00 80.94 110 LYS A N 1
ATOM 837 C CA . LYS A 1 110 ? 42.873 -3.752 -56.100 1.00 80.94 110 LYS A CA 1
ATOM 838 C C . LYS A 1 110 ? 43.431 -2.923 -57.262 1.00 80.94 110 LYS A C 1
ATOM 840 O O . LYS A 1 110 ? 43.677 -3.479 -58.329 1.00 80.94 110 LYS A O 1
ATOM 845 N N . LYS A 1 111 ? 43.627 -1.612 -57.085 1.00 73.94 111 LYS A N 1
ATOM 846 C CA . LYS A 1 111 ? 44.253 -0.754 -58.107 1.00 73.94 111 LYS A CA 1
ATOM 847 C C . LYS A 1 111 ? 45.765 -0.954 -58.206 1.00 73.94 111 LYS A C 1
ATOM 849 O O . LYS A 1 111 ? 46.291 -0.921 -59.312 1.00 73.94 111 LYS A O 1
ATOM 854 N N . GLY A 1 112 ? 46.444 -1.209 -57.087 1.00 64.06 112 GLY A N 1
ATOM 855 C CA . GLY A 1 112 ? 47.881 -1.506 -57.074 1.00 64.06 112 GLY A CA 1
ATOM 856 C C . GLY A 1 112 ? 48.242 -2.847 -57.724 1.00 64.06 112 GLY A C 1
ATOM 857 O O . GLY A 1 112 ? 49.316 -2.975 -58.296 1.00 64.06 112 GLY A O 1
ATOM 858 N N . ALA A 1 113 ? 47.333 -3.827 -57.707 1.00 62.62 113 ALA A N 1
ATOM 859 C CA . ALA A 1 113 ? 47.567 -5.159 -58.271 1.00 62.62 113 ALA A CA 1
ATOM 860 C C . ALA A 1 113 ? 47.462 -5.246 -59.810 1.00 62.62 113 ALA A C 1
ATOM 862 O O . ALA A 1 113 ? 47.817 -6.272 -60.379 1.00 62.62 113 ALA A O 1
ATOM 863 N N . LYS A 1 114 ? 46.975 -4.199 -60.498 1.00 58.19 114 LYS A N 1
ATOM 864 C CA . LYS A 1 114 ? 46.833 -4.176 -61.970 1.00 58.19 114 LYS A CA 1
ATOM 865 C C . LYS A 1 114 ? 48.061 -3.629 -62.717 1.00 58.19 114 LYS A C 1
ATOM 867 O O . LYS A 1 114 ? 47.982 -3.413 -63.921 1.00 58.19 114 LYS A O 1
ATOM 872 N N . VAL A 1 115 ? 49.172 -3.389 -62.021 1.00 58.34 115 VAL A N 1
ATOM 873 C CA . VAL A 1 115 ? 50.438 -2.927 -62.608 1.00 58.34 115 VAL A CA 1
ATOM 874 C C . VAL A 1 115 ? 51.525 -3.947 -62.273 1.00 58.34 115 VAL A C 1
ATOM 876 O O . VAL A 1 115 ? 52.332 -3.736 -61.369 1.00 58.34 115 VAL A O 1
ATOM 879 N N . LYS A 1 116 ? 51.500 -5.097 -62.944 1.00 46.28 116 LYS A N 1
ATOM 880 C CA . LYS A 1 116 ? 52.641 -6.008 -63.035 1.00 46.28 116 LYS A CA 1
ATOM 881 C C . LYS A 1 116 ? 52.515 -6.885 -64.268 1.00 46.28 116 LYS A C 1
ATOM 883 O O . LYS A 1 116 ? 51.369 -7.296 -64.554 1.00 46.28 116 LYS A O 1
#

Foldseek 3Di:
DPPDPDDDDPDDDPQDKDKDFDPDDPPQFDGAFIKIWGQHNVRDIDIDGAPKDFPDPDPPDSDTDIDGDTHGPDDDPPPDPPVNVVVVVVVVVVVVVVVVVVVVVVVVVVVVVVPD

Nearest PDB structures (foldseek):
  4rwg-assembly3_C  TM=5.700E-01  e=3.084E+00  Escherichia coli K-12
  8fls-assembly1_R  TM=3.059E-01  e=3.276E+00  Homo sapiens
  5o6e-assembly1_A  TM=3.455E-01  e=4.999E+00  Saccharomyces cerevisiae S288C

Radius of gyration: 33.3 Å; Cα contacts (8 Å, |Δi|>4): 106; chains: 1; bounding box: 73×20×91 Å